Protein AF-M1Z289-F1 (afdb_monomer_lite)

InterPro domains:
  IPR016989 ATP synthase protein I, alphaproteobacterial [PIRSF032126] (6-85)
  IPR032820 Putative F0F1-ATPase subunit, Ca2+/Mg2+ transporter [PF09527] (12-64)

Organism: Nitrospina gracilis (strain 3/211) (NCBI:txid1266370)

Foldseek 3Di:
DPPPPVVVVVVVLVVVLVVLLVVLLVVLQVVQVVVCVVVVHDSPSNVVSNVRSNVVSVVVSVVVVVVVVVCVPPPNPPPPPPPVPDPPCDPPPPPPDD

Radius of gyration: 26.15 Å; chains: 1; bounding box: 38×27×91 Å

Secondary structure (DSSP, 8-state):
---SHHHHHHHHHHHHHHHHHHHHHHHHHHHHHHHHHHHT--THHHHHHHHHHHHHHHHHHHHHHHHHHHTTSTT----------S---PPP-TTS--

Sequence (98 aa):
MKSGSSLRQGLSYAFRLGTELTVATLIGALMGYALDHFLETDPWFLAVGVLFGGAAGVLNVYRTAMNMEQDWGPDAPEGKNDNKTDLDDGPPDPNRDD

pLDDT: mean 81.09, std 16.42, range [48.69, 98.12]

Structure (mmCIF, N/CA/C/O backbone):
data_AF-M1Z289-F1
#
_entry.id   AF-M1Z289-F1
#
loop_
_atom_site.group_PDB
_atom_site.id
_atom_site.type_symbol
_atom_site.label_atom_id
_atom_site.label_alt_id
_atom_site.label_comp_id
_atom_site.label_asym_id
_atom_site.label_entity_id
_atom_site.label_seq_id
_atom_site.pdbx_PDB_ins_code
_atom_site.Cartn_x
_atom_site.Cartn_y
_atom_site.Cartn_z
_atom_site.occupancy
_atom_site.B_iso_or_equiv
_atom_site.auth_seq_id
_atom_site.auth_comp_id
_atom_site.auth_asym_id
_atom_site.auth_atom_id
_atom_site.pdbx_PDB_model_num
ATOM 1 N N . MET A 1 1 ? 13.671 2.279 -37.398 1.00 49.84 1 MET A N 1
ATOM 2 C CA . MET A 1 1 ? 13.062 3.027 -36.271 1.00 49.84 1 MET A CA 1
ATOM 3 C C . MET A 1 1 ? 12.656 2.022 -35.193 1.00 49.84 1 MET A C 1
ATOM 5 O O . MET A 1 1 ? 11.765 1.230 -35.453 1.00 49.84 1 MET A O 1
ATOM 9 N N . LYS A 1 2 ? 13.345 1.962 -34.041 1.00 53.12 2 LYS A N 1
ATOM 10 C CA . LYS A 1 2 ? 13.138 0.927 -32.994 1.00 53.12 2 LYS A CA 1
ATOM 11 C C . LYS A 1 2 ? 12.929 1.508 -31.579 1.00 53.12 2 LYS A C 1
ATOM 13 O O . LYS A 1 2 ? 13.146 0.825 -30.591 1.00 53.12 2 LYS A O 1
ATOM 18 N N . SER A 1 3 ? 12.489 2.765 -31.476 1.00 61.03 3 SER A N 1
ATOM 19 C CA . SER A 1 3 ? 12.461 3.505 -30.198 1.00 61.03 3 SER A CA 1
ATOM 20 C C . SER A 1 3 ? 11.090 3.561 -29.506 1.00 61.03 3 SER A C 1
ATOM 22 O O . SER A 1 3 ? 10.986 4.083 -28.403 1.00 61.03 3 SER A O 1
ATOM 24 N N . GLY A 1 4 ? 10.025 3.040 -30.129 1.00 67.44 4 GLY A N 1
ATOM 25 C CA . GLY A 1 4 ? 8.663 3.097 -29.576 1.00 67.44 4 GLY A CA 1
ATOM 26 C C . GLY A 1 4 ? 8.255 1.896 -28.714 1.00 67.44 4 GLY A C 1
ATOM 27 O O . GLY A 1 4 ? 7.362 2.027 -27.881 1.00 67.44 4 GLY A O 1
ATOM 28 N N . SER A 1 5 ? 8.882 0.731 -28.899 1.00 73.38 5 SER A N 1
ATOM 29 C CA . SER A 1 5 ? 8.507 -0.511 -28.208 1.00 73.38 5 SER A CA 1
ATOM 30 C C . SER A 1 5 ? 9.136 -0.629 -26.820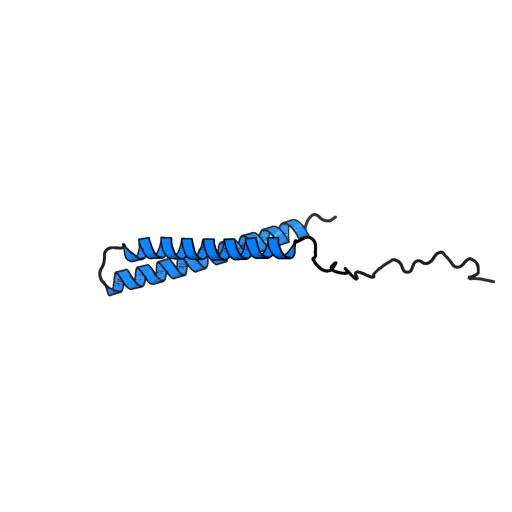 1.00 73.38 5 SER A C 1
ATOM 32 O O . SER A 1 5 ? 8.426 -0.936 -25.869 1.00 73.38 5 SER A O 1
ATOM 34 N N . SER A 1 6 ? 10.422 -0.300 -26.668 1.00 79.94 6 SER A N 1
ATOM 35 C CA . SER A 1 6 ? 11.133 -0.362 -25.380 1.00 79.94 6 SER A CA 1
ATOM 36 C C . SER A 1 6 ? 10.538 0.576 -24.327 1.00 79.94 6 SER A C 1
ATOM 38 O O . SER A 1 6 ? 10.376 0.187 -23.173 1.00 79.94 6 SER A O 1
ATOM 40 N N . LEU A 1 7 ? 10.131 1.783 -24.734 1.00 86.06 7 LEU A N 1
ATOM 41 C CA . LEU A 1 7 ? 9.445 2.736 -23.858 1.00 86.06 7 LEU A CA 1
ATOM 42 C C . LEU A 1 7 ? 8.068 2.227 -23.419 1.00 86.06 7 LEU A C 1
ATOM 44 O O . LEU A 1 7 ? 7.738 2.300 -22.239 1.00 86.06 7 LEU A O 1
ATOM 48 N N . ARG A 1 8 ? 7.269 1.676 -24.345 1.00 87.25 8 ARG A N 1
ATOM 49 C CA . ARG A 1 8 ? 5.951 1.097 -24.021 1.00 87.25 8 ARG A CA 1
ATOM 50 C C . ARG A 1 8 ? 6.080 -0.096 -23.079 1.00 87.25 8 ARG A C 1
ATOM 52 O O . ARG A 1 8 ? 5.287 -0.221 -22.151 1.00 87.25 8 ARG A O 1
ATOM 59 N N . GLN A 1 9 ? 7.090 -0.932 -23.293 1.00 86.44 9 GLN A N 1
ATOM 60 C CA . GLN A 1 9 ? 7.354 -2.112 -22.479 1.00 86.44 9 GLN A CA 1
ATOM 61 C C . GLN A 1 9 ? 7.804 -1.717 -21.063 1.00 86.44 9 GLN A C 1
ATOM 63 O O . GLN A 1 9 ? 7.189 -2.160 -20.094 1.00 86.44 9 GLN A O 1
ATOM 68 N N . GLY A 1 10 ? 8.755 -0.785 -20.927 1.00 87.94 10 GLY A N 1
ATOM 69 C CA . GLY A 1 10 ? 9.162 -0.243 -19.624 1.00 87.94 10 GLY A CA 1
ATOM 70 C C . GLY A 1 10 ? 8.023 0.463 -18.879 1.00 87.94 10 GLY A C 1
ATOM 71 O O . GLY A 1 10 ? 7.850 0.262 -17.679 1.00 87.94 10 GLY A O 1
ATOM 72 N N . LEU A 1 11 ? 7.188 1.223 -19.596 1.00 92.75 11 LEU A N 1
ATOM 73 C CA . LEU A 1 11 ? 6.027 1.896 -19.015 1.00 92.75 11 LEU A CA 1
ATOM 74 C C . LEU A 1 11 ? 4.975 0.893 -18.524 1.00 92.75 11 LEU A C 1
ATOM 76 O O . LEU A 1 11 ? 4.495 1.018 -17.402 1.00 92.75 11 LEU A O 1
ATOM 80 N N . SER A 1 12 ? 4.649 -0.125 -19.327 1.00 90.44 12 SER A N 1
ATOM 81 C CA . SER A 1 12 ? 3.700 -1.175 -18.931 1.00 90.44 12 SER A CA 1
ATOM 82 C C . SER A 1 12 ? 4.152 -1.912 -17.668 1.00 90.44 12 SER A C 1
ATOM 84 O O . SER A 1 12 ? 3.343 -2.196 -16.785 1.00 90.44 12 SER A O 1
ATOM 86 N N . TYR A 1 13 ? 5.460 -2.147 -17.547 1.00 89.25 13 TYR A N 1
ATOM 87 C CA . TYR A 1 13 ? 6.043 -2.808 -16.394 1.00 89.25 13 TYR A CA 1
ATOM 88 C C . TYR A 1 13 ? 5.987 -1.924 -15.146 1.00 89.25 13 TYR A C 1
ATOM 90 O O . TYR A 1 13 ? 5.483 -2.353 -14.110 1.00 89.25 13 TYR A O 1
ATOM 98 N N . ALA A 1 14 ? 6.403 -0.660 -15.262 1.00 91.12 14 ALA A N 1
ATOM 99 C CA . ALA A 1 14 ? 6.322 0.307 -14.170 1.00 91.12 14 ALA A CA 1
ATOM 100 C C . ALA A 1 14 ? 4.883 0.491 -13.661 1.00 91.12 14 ALA A C 1
ATOM 102 O O . ALA A 1 14 ? 4.659 0.500 -12.450 1.00 91.12 14 ALA A O 1
ATOM 103 N N . PHE A 1 15 ? 3.901 0.570 -14.568 1.00 94.75 15 PHE A N 1
ATOM 104 C CA . PHE A 1 15 ? 2.489 0.6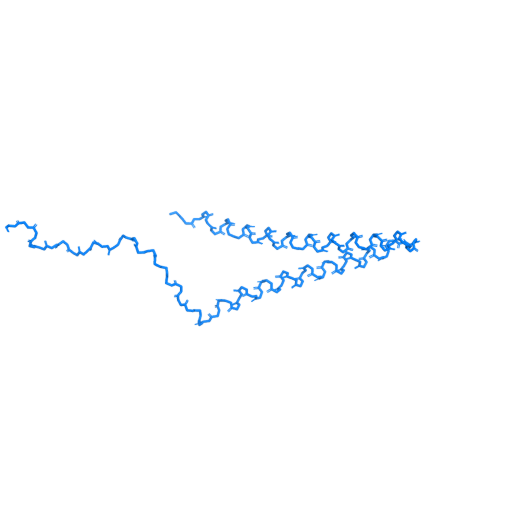26 -14.192 1.00 94.75 15 PHE A CA 1
ATOM 105 C C . PHE A 1 15 ? 2.068 -0.599 -13.400 1.00 94.75 15 PHE A C 1
ATOM 107 O O . PHE A 1 15 ? 1.469 -0.434 -12.343 1.00 94.75 15 PHE A O 1
ATOM 114 N N . ARG A 1 16 ? 2.415 -1.804 -13.870 1.00 91.38 16 ARG A N 1
ATOM 115 C CA . ARG A 1 16 ? 2.070 -3.047 -13.180 1.00 91.38 16 ARG A CA 1
ATOM 116 C C . ARG A 1 16 ? 2.623 -3.066 -11.755 1.00 91.38 16 ARG A C 1
ATOM 118 O O . ARG A 1 16 ? 1.848 -3.276 -10.822 1.00 91.38 16 ARG A O 1
ATOM 125 N N . LEU A 1 17 ? 3.918 -2.786 -11.589 1.00 92.50 17 LEU A N 1
ATOM 126 C CA . LEU A 1 17 ? 4.558 -2.738 -10.270 1.00 92.50 17 LEU A CA 1
ATOM 127 C C . LEU A 1 17 ? 3.903 -1.685 -9.362 1.00 92.50 17 LEU A C 1
ATOM 129 O O . LEU A 1 17 ? 3.624 -1.953 -8.193 1.00 92.50 17 LEU A O 1
ATOM 133 N N . GLY A 1 18 ? 3.596 -0.508 -9.915 1.00 93.69 18 GLY A N 1
ATOM 134 C CA . GLY A 1 18 ? 2.891 0.558 -9.206 1.00 93.69 18 GLY A CA 1
ATOM 135 C C . GLY A 1 18 ? 1.487 0.147 -8.758 1.00 93.69 18 GLY A C 1
ATOM 136 O O . GLY A 1 18 ? 1.110 0.395 -7.610 1.00 93.69 18 GLY A O 1
ATOM 137 N N . THR A 1 19 ? 0.713 -0.513 -9.625 1.00 95.88 19 THR A N 1
ATOM 138 C CA . THR A 1 19 ? -0.619 -1.026 -9.270 1.00 95.88 19 THR A CA 1
ATOM 139 C C . THR A 1 19 ? -0.561 -2.132 -8.231 1.00 95.88 19 THR A C 1
ATOM 141 O O . THR A 1 19 ? -1.383 -2.111 -7.325 1.00 95.88 19 THR A O 1
ATOM 144 N N . GLU A 1 20 ? 0.397 -3.058 -8.300 1.00 94.12 20 GLU A N 1
ATOM 145 C CA . GLU A 1 20 ? 0.528 -4.119 -7.292 1.00 94.12 20 GLU A CA 1
ATOM 146 C C . GLU A 1 20 ? 0.798 -3.523 -5.903 1.00 94.12 20 GLU A C 1
ATOM 148 O O . GLU A 1 20 ? 0.114 -3.872 -4.938 1.00 94.12 20 GLU A O 1
ATOM 153 N N . LEU A 1 21 ? 1.710 -2.550 -5.817 1.00 95.69 21 LEU A N 1
ATOM 154 C CA . LEU A 1 21 ? 1.980 -1.822 -4.577 1.00 95.69 21 LEU A CA 1
ATOM 155 C C . LEU A 1 21 ? 0.750 -1.041 -4.092 1.00 95.69 21 LEU A C 1
ATOM 157 O O . LEU A 1 21 ? 0.406 -1.094 -2.913 1.00 95.69 21 LEU A O 1
ATOM 161 N N . THR A 1 22 ? 0.069 -0.331 -4.994 1.00 96.62 22 THR A N 1
ATOM 162 C CA . THR A 1 22 ? -1.106 0.486 -4.653 1.00 96.62 22 THR A CA 1
ATOM 163 C C . THR A 1 22 ? -2.254 -0.387 -4.151 1.00 96.62 22 THR A C 1
ATOM 165 O O . THR A 1 22 ? -2.855 -0.076 -3.128 1.00 96.62 22 THR A O 1
ATOM 168 N N . VAL A 1 23 ? -2.536 -1.504 -4.826 1.00 97.38 23 VAL A N 1
ATOM 169 C CA . VAL A 1 23 ? -3.597 -2.443 -4.441 1.00 97.38 23 VAL A CA 1
ATOM 170 C C . VAL A 1 23 ? -3.280 -3.094 -3.095 1.00 97.38 23 VAL A C 1
ATOM 172 O O . VAL A 1 23 ? -4.153 -3.129 -2.230 1.00 97.38 23 VAL A O 1
ATOM 175 N N . ALA A 1 24 ? -2.043 -3.550 -2.874 1.00 96.50 24 ALA A N 1
ATOM 176 C CA . ALA A 1 24 ? -1.644 -4.147 -1.599 1.00 96.50 24 ALA A CA 1
ATOM 177 C C . ALA A 1 24 ? -1.772 -3.154 -0.430 1.00 96.50 24 ALA A C 1
ATOM 179 O O . ALA A 1 24 ? -2.351 -3.488 0.608 1.00 96.50 24 ALA A O 1
ATOM 180 N N . THR A 1 25 ? -1.309 -1.915 -0.616 1.00 97.06 25 THR A N 1
ATOM 181 C CA . THR A 1 25 ? -1.443 -0.847 0.384 1.00 97.06 25 THR A CA 1
ATOM 182 C C . THR A 1 25 ? -2.905 -0.494 0.648 1.00 97.06 25 THR A C 1
ATOM 184 O O . THR A 1 25 ? -3.290 -0.363 1.807 1.00 97.06 25 THR A O 1
ATOM 187 N N . LEU A 1 26 ? -3.738 -0.377 -0.393 1.00 98.12 26 LEU A N 1
ATOM 188 C CA . LEU A 1 26 ? -5.166 -0.079 -0.241 1.00 98.12 26 LEU A CA 1
ATOM 189 C C . LEU A 1 26 ? -5.897 -1.177 0.532 1.00 98.12 26 LEU A C 1
ATOM 191 O O . LEU A 1 26 ? -6.667 -0.866 1.434 1.00 98.12 26 LEU A O 1
ATOM 195 N N . ILE A 1 27 ? -5.636 -2.451 0.229 1.00 97.50 27 ILE A N 1
ATOM 196 C CA . ILE A 1 27 ? -6.236 -3.574 0.963 1.00 97.50 27 ILE A CA 1
ATOM 197 C C . ILE A 1 27 ? -5.799 -3.544 2.433 1.00 97.50 27 ILE A C 1
ATOM 199 O O . ILE A 1 27 ? -6.644 -3.677 3.317 1.00 97.50 27 ILE A O 1
ATOM 203 N N . GLY A 1 28 ? -4.510 -3.314 2.708 1.00 97.38 28 GLY A N 1
ATOM 204 C CA . GLY A 1 28 ? -3.996 -3.188 4.075 1.00 97.38 28 GLY A CA 1
ATOM 205 C C . GLY A 1 28 ? -4.615 -2.015 4.842 1.00 97.38 28 GLY A C 1
ATOM 206 O O . GLY A 1 28 ? -5.004 -2.173 5.998 1.00 97.38 28 GLY A O 1
ATOM 207 N N . ALA A 1 29 ? -4.778 -0.865 4.184 1.00 97.62 29 ALA A N 1
ATOM 208 C CA . ALA A 1 29 ? -5.417 0.317 4.755 1.00 97.62 29 ALA A CA 1
ATOM 209 C C . ALA A 1 29 ? -6.904 0.086 5.054 1.00 97.62 29 ALA A C 1
ATOM 211 O O . ALA A 1 29 ? -7.362 0.414 6.143 1.00 97.62 29 ALA A O 1
ATOM 212 N N . LEU A 1 30 ? -7.651 -0.508 4.116 1.00 97.75 30 LEU A N 1
ATOM 213 C CA . LEU A 1 30 ? -9.069 -0.832 4.299 1.00 97.75 30 LEU A CA 1
ATOM 214 C C . LEU A 1 30 ? -9.269 -1.856 5.417 1.00 97.75 30 LEU A C 1
ATOM 216 O O . LEU A 1 30 ? -10.168 -1.699 6.238 1.00 97.75 30 LEU A O 1
ATOM 220 N N . MET A 1 31 ? -8.413 -2.878 5.473 1.00 97.25 31 MET A N 1
ATOM 221 C CA . MET A 1 31 ? -8.433 -3.875 6.540 1.00 97.25 31 MET A CA 1
ATOM 222 C C . MET A 1 31 ? -8.118 -3.240 7.900 1.00 97.25 31 MET A C 1
ATOM 224 O O . MET A 1 31 ? -8.842 -3.483 8.862 1.00 97.25 31 MET A O 1
ATOM 228 N N . GLY A 1 32 ? -7.080 -2.402 7.976 1.00 96.00 32 GLY A N 1
ATOM 229 C CA . GLY A 1 32 ? -6.711 -1.685 9.196 1.00 96.00 32 GLY A CA 1
ATOM 230 C C . GLY A 1 32 ? -7.798 -0.715 9.662 1.00 96.00 32 GLY A C 1
ATOM 231 O O . GLY A 1 32 ? -8.141 -0.707 10.837 1.00 96.00 32 GLY A O 1
ATOM 232 N N . TYR A 1 33 ? -8.416 0.017 8.733 1.00 96.44 33 TYR A N 1
ATOM 233 C CA . TYR A 1 33 ? -9.550 0.897 9.017 1.00 96.44 33 TYR A CA 1
ATOM 234 C C . TYR A 1 33 ? -10.770 0.130 9.540 1.00 96.44 33 TYR A C 1
ATOM 236 O O . TYR A 1 33 ? -11.406 0.559 10.500 1.00 96.44 33 TYR A O 1
ATOM 244 N N . ALA A 1 34 ? -11.096 -1.016 8.932 1.00 95.56 34 ALA A N 1
ATOM 245 C CA . ALA A 1 34 ? -12.184 -1.859 9.413 1.00 95.56 34 ALA A CA 1
ATOM 246 C C . ALA A 1 34 ? -11.909 -2.334 10.847 1.00 95.56 34 ALA A C 1
ATOM 248 O O . ALA A 1 34 ? -12.788 -2.231 11.696 1.00 95.56 34 ALA A O 1
ATOM 249 N N . LEU A 1 35 ? -10.686 -2.793 11.134 1.00 94.44 35 LEU A N 1
ATOM 250 C CA . LEU A 1 35 ? -10.267 -3.205 12.478 1.00 94.44 35 LEU A CA 1
ATOM 251 C C . LEU A 1 35 ? -10.381 -2.069 13.497 1.00 94.44 35 LEU A C 1
ATOM 253 O O . LEU A 1 35 ? -10.955 -2.287 14.561 1.00 94.44 35 LEU A O 1
ATOM 257 N N . ASP A 1 36 ? -9.906 -0.870 13.152 1.00 93.50 36 ASP A N 1
ATOM 258 C CA . ASP A 1 36 ? -10.029 0.300 14.026 1.00 93.50 36 ASP A CA 1
ATOM 259 C C . ASP A 1 36 ? -11.500 0.621 14.329 1.00 93.50 36 ASP A C 1
ATOM 261 O O . ASP A 1 36 ? -11.854 0.904 15.472 1.00 93.50 36 ASP A O 1
ATOM 265 N N . HIS A 1 37 ? -12.386 0.506 13.332 1.00 93.12 37 HIS A N 1
ATOM 266 C CA . HIS A 1 37 ? -13.816 0.758 13.518 1.00 93.12 37 HIS A CA 1
ATOM 267 C C . HIS A 1 37 ? -14.517 -0.317 14.360 1.00 93.12 37 HIS A C 1
ATOM 269 O O . HIS A 1 37 ? -15.379 0.007 15.171 1.00 93.12 37 HIS A O 1
ATOM 275 N N . PHE A 1 38 ? -14.149 -1.591 14.194 1.00 94.38 38 PHE A N 1
ATOM 276 C CA . PHE A 1 38 ? -14.727 -2.690 14.974 1.00 94.38 38 PHE A CA 1
ATOM 277 C C . PHE A 1 38 ? -14.277 -2.689 16.437 1.00 94.38 38 PHE A C 1
ATOM 279 O O . PHE A 1 38 ? -15.027 -3.147 17.297 1.00 94.38 38 PHE A O 1
ATOM 286 N N . LEU A 1 39 ? -13.059 -2.220 16.714 1.00 93.25 39 LEU A N 1
ATOM 287 C CA . LEU A 1 39 ? -12.470 -2.218 18.055 1.00 93.25 39 LEU A CA 1
ATOM 288 C C . LEU A 1 39 ? -12.579 -0.858 18.760 1.00 93.25 39 LEU A C 1
ATOM 290 O O . LEU A 1 39 ? -12.102 -0.740 19.887 1.00 93.25 39 LEU A O 1
ATOM 294 N N . GLU A 1 40 ? -13.184 0.144 18.107 1.00 89.38 40 GLU A N 1
ATOM 295 C CA . GLU A 1 40 ? -13.229 1.544 18.559 1.00 89.38 40 GLU A CA 1
ATOM 296 C C . GLU A 1 40 ? -11.842 2.069 18.974 1.00 89.38 40 GLU A C 1
ATOM 298 O O . GLU A 1 40 ? -11.703 2.857 19.912 1.00 89.38 40 GLU A O 1
ATOM 303 N N . THR A 1 41 ? -10.791 1.611 18.288 1.00 89.12 41 THR A N 1
ATOM 304 C CA . THR A 1 41 ? -9.426 2.051 18.563 1.00 89.12 41 THR A CA 1
ATOM 305 C C . THR A 1 41 ? -9.102 3.323 17.799 1.00 89.12 41 THR A C 1
ATOM 307 O O . THR A 1 41 ? -9.560 3.550 16.678 1.00 89.12 41 THR A O 1
ATOM 310 N N . ASP A 1 42 ? -8.236 4.139 18.395 1.00 88.12 42 ASP A N 1
ATOM 311 C CA . ASP A 1 42 ? -7.478 5.153 17.664 1.00 88.12 42 ASP A CA 1
ATOM 312 C C . ASP A 1 42 ? -6.755 4.503 16.465 1.00 88.12 42 ASP A C 1
ATOM 314 O O . ASP A 1 42 ? -6.490 3.303 16.547 1.00 88.12 42 ASP A O 1
ATOM 318 N N . PRO A 1 43 ? -6.413 5.250 15.386 1.00 90.69 43 PRO A N 1
ATOM 319 C CA . PRO A 1 43 ? -6.032 4.728 14.058 1.00 90.69 43 PRO A CA 1
ATOM 320 C C . PRO A 1 43 ? -4.665 4.003 13.991 1.00 90.69 43 PRO A C 1
ATOM 322 O O . PRO A 1 43 ? -3.817 4.262 13.130 1.00 90.69 43 PRO A O 1
ATOM 325 N N . TRP A 1 44 ? -4.429 3.093 14.928 1.00 94.00 44 TRP A N 1
ATOM 326 C CA . TRP A 1 44 ? -3.237 2.288 15.109 1.00 94.00 44 TRP A CA 1
ATOM 327 C C . TRP A 1 44 ? -3.245 1.082 14.177 1.00 94.00 44 TRP A C 1
ATOM 329 O O . TRP A 1 44 ? -2.212 0.799 13.563 1.00 94.00 44 TRP A O 1
ATOM 339 N N . PHE A 1 45 ? -4.381 0.391 14.012 1.00 93.19 45 PHE A N 1
ATOM 340 C CA . PHE A 1 45 ? -4.452 -0.738 13.083 1.00 93.19 45 PHE A CA 1
ATOM 341 C C . PHE A 1 45 ? -4.416 -0.274 11.634 1.00 93.19 45 PHE A C 1
ATOM 343 O O . PHE A 1 45 ? -3.838 -0.973 10.805 1.00 93.19 45 PHE A O 1
ATOM 350 N N . LEU A 1 46 ? -4.927 0.915 11.317 1.00 94.81 46 LEU A N 1
ATOM 351 C CA . LEU A 1 46 ? -4.736 1.553 10.018 1.00 94.81 46 LEU A CA 1
ATOM 352 C C . LEU A 1 46 ? -3.254 1.828 9.756 1.00 94.81 46 LEU A C 1
ATOM 354 O O . LEU A 1 46 ? -2.756 1.456 8.694 1.00 94.81 46 LEU A O 1
ATOM 358 N N . ALA A 1 47 ? -2.528 2.416 10.714 1.00 96.25 47 ALA A N 1
ATOM 359 C CA . ALA A 1 47 ? -1.096 2.678 10.557 1.00 96.25 47 ALA A CA 1
ATOM 360 C C . ALA A 1 47 ? -0.305 1.379 10.317 1.00 96.25 47 ALA A C 1
ATOM 362 O O . ALA A 1 47 ? 0.462 1.281 9.357 1.00 96.25 47 ALA A O 1
ATOM 363 N N . VAL A 1 48 ? -0.541 0.351 11.138 1.00 96.62 48 VAL A N 1
ATOM 364 C CA . VAL A 1 48 ? 0.087 -0.969 10.973 1.00 96.62 48 VAL A CA 1
ATOM 365 C C . VAL A 1 48 ? -0.350 -1.635 9.665 1.00 96.62 48 VAL A C 1
ATOM 367 O O . VAL A 1 48 ? 0.483 -2.197 8.959 1.00 96.62 48 VAL A O 1
ATOM 370 N N . GLY A 1 49 ? -1.630 -1.542 9.307 1.00 96.75 49 GLY A N 1
ATOM 371 C CA . GLY A 1 49 ? -2.207 -2.125 8.097 1.00 96.75 49 GLY A CA 1
ATOM 372 C C . GLY A 1 49 ? -1.627 -1.527 6.817 1.00 96.75 49 GLY A C 1
ATOM 373 O O . GLY A 1 49 ? -1.315 -2.268 5.886 1.00 96.75 49 GLY A O 1
ATOM 374 N N . VAL A 1 50 ? -1.391 -0.213 6.786 1.00 97.31 50 VAL A N 1
ATOM 375 C CA . VAL A 1 50 ? -0.700 0.468 5.678 1.00 97.31 50 VAL A CA 1
ATOM 376 C C . VAL A 1 50 ? 0.749 -0.004 5.564 1.00 97.31 50 VAL A C 1
ATOM 378 O O . VAL A 1 50 ? 1.192 -0.331 4.463 1.00 97.31 50 VAL A O 1
ATOM 381 N N . LEU A 1 51 ? 1.483 -0.087 6.680 1.00 97.06 51 LEU A N 1
ATOM 382 C CA . LEU A 1 51 ? 2.868 -0.574 6.676 1.00 97.06 51 LEU A CA 1
ATOM 383 C C . LEU A 1 51 ? 2.952 -2.034 6.220 1.00 97.06 51 LEU A C 1
ATOM 385 O O . LEU A 1 51 ? 3.808 -2.380 5.408 1.00 97.06 51 LEU A O 1
ATOM 389 N N . PHE A 1 52 ? 2.040 -2.877 6.700 1.00 97.00 52 PHE A N 1
ATOM 390 C CA . PHE A 1 52 ? 1.960 -4.281 6.319 1.00 97.00 52 PHE A CA 1
ATOM 391 C C . PHE A 1 52 ? 1.585 -4.452 4.841 1.00 97.00 52 PHE A C 1
ATOM 393 O O . PHE A 1 52 ? 2.239 -5.211 4.128 1.00 97.00 52 PHE A O 1
ATOM 400 N N . GLY A 1 53 ? 0.586 -3.709 4.355 1.00 95.88 53 GLY A N 1
ATOM 401 C CA . GLY A 1 53 ? 0.191 -3.698 2.945 1.00 95.88 53 GLY 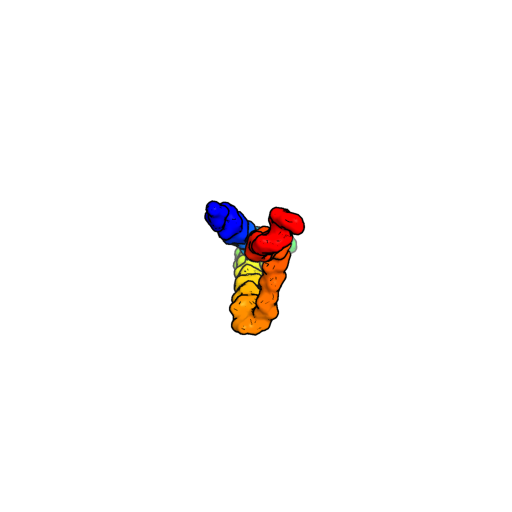A CA 1
ATOM 402 C C . GLY A 1 53 ? 1.317 -3.217 2.028 1.00 95.88 53 GLY A C 1
ATOM 403 O O . GLY A 1 53 ? 1.596 -3.849 1.010 1.00 95.88 53 GLY A O 1
ATOM 404 N N . GLY A 1 54 ? 2.032 -2.163 2.432 1.00 96.56 54 GLY A N 1
ATOM 405 C CA . GLY A 1 54 ? 3.214 -1.673 1.727 1.00 96.56 54 GLY A CA 1
ATOM 406 C C . GLY A 1 54 ? 4.347 -2.701 1.694 1.00 96.56 54 GLY A C 1
ATOM 407 O O . GLY A 1 54 ? 4.901 -2.965 0.629 1.00 96.56 54 GLY A O 1
ATOM 408 N N . ALA A 1 55 ? 4.655 -3.342 2.827 1.00 96.38 55 ALA A N 1
ATOM 409 C CA . ALA A 1 55 ? 5.665 -4.399 2.896 1.00 96.38 55 ALA A CA 1
ATOM 410 C C . ALA A 1 55 ? 5.300 -5.600 2.006 1.00 96.38 55 ALA A C 1
ATOM 412 O O . ALA A 1 55 ? 6.137 -6.072 1.237 1.00 96.38 55 ALA A O 1
ATOM 413 N N . ALA A 1 56 ? 4.044 -6.054 2.045 1.00 95.38 56 ALA A N 1
ATOM 414 C CA . ALA A 1 56 ? 3.546 -7.119 1.175 1.00 95.38 56 ALA A CA 1
ATOM 415 C C . ALA A 1 56 ? 3.626 -6.736 -0.315 1.00 95.38 56 ALA A C 1
ATOM 417 O O . ALA A 1 56 ? 4.061 -7.543 -1.138 1.00 95.38 56 ALA A O 1
ATOM 418 N N . GLY A 1 57 ? 3.267 -5.496 -0.662 1.00 94.12 57 GLY A N 1
ATOM 419 C CA . GLY A 1 57 ? 3.372 -4.972 -2.024 1.00 94.12 57 GLY A CA 1
ATOM 420 C C . GLY A 1 57 ? 4.814 -4.947 -2.535 1.00 94.12 57 GLY A C 1
ATOM 421 O O . GLY A 1 57 ? 5.088 -5.443 -3.627 1.00 94.12 57 GLY A O 1
ATOM 422 N N . VAL A 1 58 ? 5.756 -4.451 -1.726 1.00 95.38 58 VAL A N 1
ATOM 423 C CA . VAL A 1 58 ? 7.190 -4.445 -2.066 1.00 95.38 58 VAL A CA 1
ATOM 424 C C . VAL A 1 58 ? 7.725 -5.867 -2.239 1.00 95.38 58 VAL A C 1
ATOM 426 O O . VAL A 1 58 ? 8.459 -6.122 -3.191 1.00 95.38 58 VAL A O 1
ATOM 429 N N . LEU A 1 59 ? 7.331 -6.810 -1.379 1.00 94.00 59 LEU A N 1
ATOM 430 C CA . LEU A 1 59 ? 7.739 -8.214 -1.496 1.00 94.00 59 LEU A CA 1
ATOM 431 C C . LEU A 1 59 ? 7.219 -8.868 -2.790 1.00 94.00 59 LEU A C 1
ATOM 433 O O . LEU A 1 59 ? 7.960 -9.620 -3.427 1.00 94.00 59 LEU A O 1
ATOM 437 N N . ASN A 1 60 ? 5.988 -8.559 -3.216 1.00 91.38 60 ASN A N 1
ATOM 438 C CA . ASN A 1 60 ? 5.434 -9.049 -4.487 1.00 91.38 60 ASN A CA 1
ATOM 439 C C . ASN A 1 60 ? 6.166 -8.470 -5.704 1.00 91.38 60 ASN A C 1
ATOM 441 O O . ASN A 1 60 ? 6.521 -9.209 -6.627 1.00 91.38 60 ASN A O 1
ATOM 445 N N . VAL A 1 61 ? 6.443 -7.165 -5.682 1.00 90.25 61 VAL A N 1
ATOM 446 C CA . VAL A 1 61 ? 7.216 -6.480 -6.726 1.00 90.25 61 VAL A CA 1
ATOM 447 C C . VAL A 1 61 ? 8.631 -7.050 -6.815 1.00 90.25 61 VAL A C 1
ATOM 449 O O . VAL A 1 61 ? 9.093 -7.384 -7.905 1.00 90.25 61 VAL A O 1
ATOM 452 N N . TYR A 1 62 ? 9.299 -7.222 -5.672 1.00 91.06 62 TYR A N 1
ATOM 453 C CA . TYR A 1 62 ? 10.645 -7.783 -5.600 1.00 91.06 62 TYR A CA 1
ATOM 454 C C . TYR A 1 62 ? 10.701 -9.210 -6.155 1.00 91.06 62 TYR A C 1
ATOM 456 O O . TYR A 1 62 ? 11.571 -9.518 -6.965 1.00 91.06 62 TYR A O 1
ATOM 464 N N . ARG A 1 63 ? 9.731 -10.066 -5.803 1.00 87.06 63 ARG A N 1
ATOM 465 C CA . ARG A 1 63 ? 9.618 -11.418 -6.371 1.00 87.06 63 ARG A CA 1
ATOM 466 C C . ARG A 1 63 ? 9.439 -11.383 -7.888 1.00 87.06 63 ARG A C 1
ATOM 468 O O . ARG A 1 63 ? 10.076 -12.156 -8.593 1.00 87.06 63 ARG A O 1
ATOM 475 N N . THR A 1 64 ? 8.591 -10.489 -8.390 1.00 86.75 64 THR A N 1
ATOM 476 C CA . THR A 1 64 ? 8.374 -10.337 -9.835 1.00 86.75 64 THR A CA 1
ATOM 477 C C . THR A 1 64 ? 9.656 -9.903 -10.545 1.00 86.75 64 THR A C 1
ATOM 479 O O . THR A 1 64 ? 9.991 -10.474 -11.578 1.00 86.75 64 THR A O 1
ATOM 482 N N . ALA A 1 65 ? 10.406 -8.962 -9.967 1.00 86.06 65 ALA A N 1
ATOM 483 C CA . ALA A 1 65 ? 11.686 -8.520 -10.513 1.00 86.06 65 ALA A CA 1
ATOM 484 C C . ALA A 1 65 ? 12.747 -9.637 -10.512 1.00 86.06 65 ALA A C 1
ATOM 486 O O . ALA A 1 65 ? 13.404 -9.847 -11.526 1.00 86.06 65 ALA A O 1
ATOM 487 N N . MET A 1 66 ? 12.860 -10.396 -9.418 1.00 84.81 66 MET A N 1
ATOM 488 C CA . MET A 1 66 ? 13.801 -11.519 -9.294 1.00 84.81 66 MET A CA 1
ATOM 489 C C . MET A 1 66 ? 13.511 -12.640 -10.306 1.00 84.81 66 MET A C 1
ATOM 491 O O . MET A 1 66 ? 14.426 -13.194 -10.909 1.00 84.81 66 MET A O 1
ATOM 495 N N . ASN A 1 67 ? 12.232 -12.955 -10.535 1.00 77.94 67 ASN A N 1
ATOM 496 C CA . ASN A 1 67 ? 11.838 -13.982 -11.503 1.00 77.94 67 ASN A CA 1
ATOM 497 C C . ASN A 1 67 ? 12.208 -13.593 -12.946 1.00 77.94 67 ASN A C 1
ATOM 499 O O . ASN A 1 67 ? 12.506 -14.464 -13.755 1.00 77.94 67 ASN A O 1
ATOM 503 N N . MET A 1 68 ? 12.220 -12.295 -13.270 1.00 70.31 68 MET A N 1
ATOM 504 C CA . MET A 1 68 ? 12.642 -11.814 -14.591 1.00 70.31 68 MET A CA 1
ATOM 505 C C . MET A 1 68 ? 14.153 -11.914 -14.812 1.00 70.31 68 MET A C 1
ATOM 507 O O . MET A 1 68 ? 14.591 -12.059 -15.949 1.00 70.31 68 MET A O 1
ATOM 511 N N . GLU A 1 69 ? 14.944 -11.833 -13.743 1.00 65.19 69 GLU A N 1
ATOM 512 C CA . GLU A 1 69 ? 16.394 -12.031 -13.801 1.00 65.19 69 GLU A CA 1
ATOM 513 C C . GLU A 1 69 ? 16.747 -13.516 -13.986 1.00 65.19 69 GLU A C 1
ATOM 515 O O . GLU A 1 69 ? 17.647 -13.841 -14.758 1.00 65.19 69 GLU A O 1
ATOM 520 N N . GLN A 1 70 ? 15.997 -14.427 -13.352 1.00 58.25 70 GLN A N 1
ATOM 521 C CA . GLN A 1 70 ? 16.194 -15.875 -13.497 1.00 58.25 70 GLN A CA 1
ATOM 522 C C . GLN A 1 70 ? 15.897 -16.402 -14.910 1.00 58.25 70 GLN A C 1
ATOM 524 O O . GLN A 1 70 ? 16.637 -17.260 -15.388 1.00 58.25 70 GLN A O 1
ATOM 529 N N . ASP A 1 71 ? 14.892 -15.858 -15.604 1.00 55.03 71 ASP A N 1
ATOM 530 C CA . ASP A 1 71 ? 14.604 -16.201 -17.010 1.00 55.03 71 ASP A CA 1
ATOM 531 C C . ASP A 1 71 ? 15.671 -15.680 -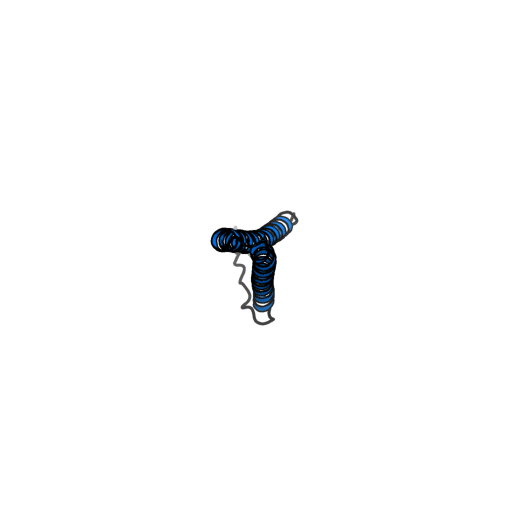17.997 1.00 55.03 71 ASP A C 1
ATOM 533 O O . ASP A 1 71 ? 15.700 -16.098 -19.154 1.00 55.03 71 ASP A O 1
ATOM 537 N N . TRP A 1 72 ? 16.572 -14.792 -17.554 1.00 56.75 72 TRP A N 1
ATOM 538 C CA . TRP A 1 72 ? 17.699 -14.276 -18.343 1.00 56.75 72 TRP A CA 1
ATOM 539 C C . TRP A 1 72 ? 19.045 -14.938 -17.989 1.00 56.75 72 TRP A C 1
ATOM 541 O O . TRP A 1 72 ? 20.104 -14.438 -18.380 1.00 56.75 72 TRP A O 1
ATOM 551 N N . GLY A 1 73 ? 19.021 -16.061 -17.258 1.00 48.97 73 GLY A N 1
ATOM 552 C CA . GLY A 1 73 ? 20.193 -16.906 -17.018 1.00 48.97 73 GLY A CA 1
ATOM 553 C C . GLY A 1 73 ? 20.768 -17.503 -18.320 1.00 48.97 73 GLY A C 1
ATOM 554 O O . GLY A 1 73 ? 20.028 -17.671 -19.291 1.00 48.97 73 GLY A O 1
ATOM 555 N N . PRO A 1 74 ? 22.074 -17.837 -18.367 1.00 56.03 74 PRO A N 1
ATOM 556 C CA . PRO A 1 74 ? 22.834 -18.179 -19.585 1.00 56.03 74 PRO A CA 1
ATOM 557 C C . PRO A 1 74 ? 22.402 -19.459 -20.336 1.00 56.03 74 PRO A C 1
ATOM 559 O O . PRO A 1 74 ? 23.067 -19.846 -21.297 1.00 56.03 74 PRO A O 1
ATOM 562 N N . ASP A 1 75 ? 21.276 -20.071 -19.959 1.00 63.41 75 ASP A N 1
ATOM 563 C CA . ASP A 1 75 ? 20.786 -21.343 -20.494 1.00 63.41 75 ASP A CA 1
ATOM 564 C C . ASP A 1 75 ? 19.349 -21.246 -21.046 1.00 63.41 75 ASP A C 1
ATOM 566 O O . ASP A 1 75 ? 18.726 -22.271 -21.334 1.00 63.41 75 ASP A O 1
ATOM 570 N N . ALA A 1 76 ? 18.802 -20.034 -21.210 1.00 58.28 76 ALA A N 1
ATOM 571 C CA . ALA A 1 76 ? 17.512 -19.854 -21.870 1.00 58.28 76 ALA A CA 1
ATOM 572 C C . ALA A 1 76 ? 17.570 -20.503 -23.271 1.00 58.28 76 ALA A C 1
ATOM 574 O O . ALA A 1 76 ? 18.422 -20.103 -24.072 1.00 58.28 76 ALA A O 1
ATOM 575 N N . PRO A 1 77 ? 16.718 -21.505 -23.592 1.00 51.09 77 PRO A N 1
ATOM 576 C CA . PRO A 1 77 ? 16.680 -22.073 -24.929 1.00 51.09 77 PRO A CA 1
ATOM 577 C C . PRO A 1 77 ? 16.401 -20.923 -25.880 1.00 51.09 77 PRO A C 1
ATOM 579 O O . PRO A 1 77 ? 15.371 -20.257 -25.768 1.00 51.09 77 PRO A O 1
ATOM 582 N N . GLU A 1 78 ? 17.386 -20.669 -26.741 1.00 57.06 78 GLU A N 1
ATOM 583 C CA . GLU A 1 78 ? 17.408 -19.611 -27.734 1.00 57.06 78 GLU A CA 1
ATOM 584 C C . GLU A 1 78 ? 16.018 -19.520 -28.354 1.00 57.06 78 GLU A C 1
ATOM 586 O O . GLU A 1 78 ? 15.571 -20.424 -29.067 1.00 57.06 78 GLU A O 1
ATOM 591 N N . GLY A 1 79 ? 15.289 -18.471 -27.967 1.00 53.38 79 GLY A N 1
ATOM 592 C CA . GLY A 1 79 ? 13.973 -18.179 -28.490 1.00 53.38 79 GLY A CA 1
ATOM 593 C C . GLY A 1 79 ? 14.154 -17.936 -29.970 1.00 53.38 79 GLY A C 1
ATOM 594 O O . GLY A 1 79 ? 14.469 -16.818 -30.373 1.00 53.38 79 GLY A O 1
ATOM 595 N N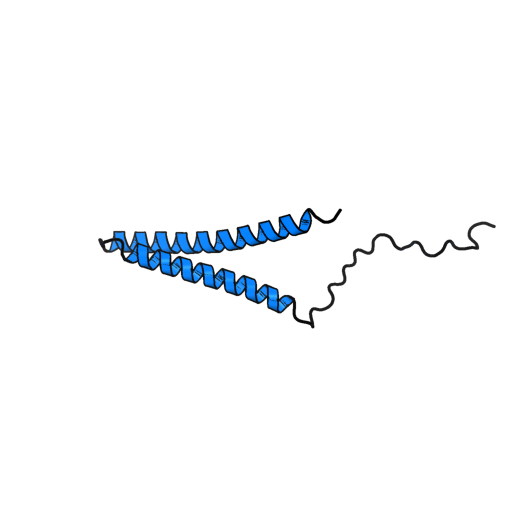 . LYS A 1 80 ? 14.013 -19.010 -30.749 1.00 48.69 80 LYS A N 1
ATOM 596 C CA . LYS A 1 80 ? 14.005 -19.016 -32.199 1.00 48.69 80 LYS A CA 1
ATOM 597 C C . LYS A 1 80 ? 12.889 -18.079 -32.620 1.00 48.69 80 LYS A C 1
ATOM 599 O O . LYS A 1 80 ? 11.728 -18.455 -32.712 1.00 48.69 80 LYS A O 1
ATOM 604 N N . ASN A 1 81 ? 13.283 -16.837 -32.820 1.00 54.50 81 ASN A N 1
ATOM 605 C CA . ASN A 1 81 ? 12.586 -15.800 -33.533 1.00 54.50 81 ASN A CA 1
ATOM 606 C C . ASN A 1 81 ? 12.507 -16.245 -34.991 1.00 54.50 81 ASN A C 1
ATOM 608 O O . ASN A 1 81 ? 13.269 -15.818 -35.854 1.00 54.50 81 ASN A O 1
ATOM 612 N N . ASP A 1 82 ? 11.549 -17.118 -35.265 1.00 59.75 82 ASP A N 1
ATOM 613 C CA . ASP A 1 82 ? 11.057 -17.440 -36.591 1.00 59.75 82 ASP A CA 1
ATOM 614 C C . ASP A 1 82 ? 10.247 -16.270 -37.169 1.00 59.75 82 ASP A C 1
ATOM 616 O O . ASP A 1 82 ? 9.185 -16.453 -37.755 1.00 59.75 82 ASP A O 1
ATOM 620 N N . ASN A 1 83 ? 10.817 -15.060 -37.139 1.00 56.97 83 ASN A N 1
ATOM 621 C CA . ASN A 1 83 ? 10.504 -14.077 -38.167 1.00 56.97 83 ASN A CA 1
ATOM 622 C C . ASN A 1 83 ? 11.199 -14.523 -39.459 1.00 56.97 83 ASN A C 1
ATOM 624 O O . ASN A 1 83 ? 12.165 -13.921 -39.924 1.00 56.97 83 ASN A O 1
ATOM 628 N N . LYS A 1 84 ? 10.724 -15.651 -39.990 1.00 58.25 84 LYS A N 1
ATOM 629 C CA . LYS A 1 84 ? 11.049 -16.175 -41.308 1.00 58.25 84 LYS A CA 1
ATOM 630 C C . LYS A 1 84 ? 10.193 -15.409 -42.313 1.00 58.25 84 LYS A C 1
ATOM 632 O O . LYS A 1 84 ? 9.293 -15.954 -42.940 1.00 58.25 84 LYS A O 1
ATOM 63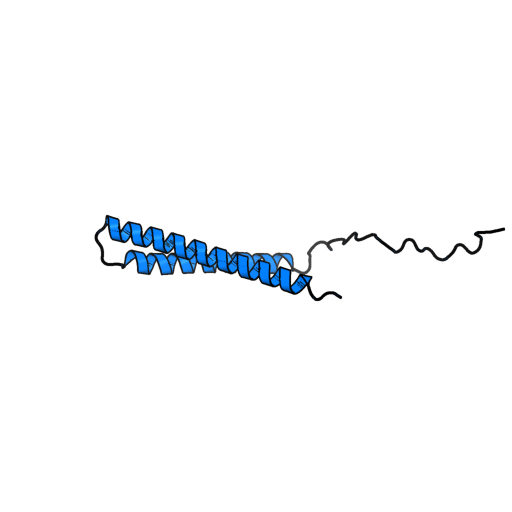7 N N . THR A 1 85 ? 10.447 -14.116 -42.388 1.00 60.03 85 THR A N 1
ATOM 638 C CA . THR A 1 85 ? 10.051 -13.286 -43.507 1.00 60.03 85 THR A CA 1
ATOM 639 C C . THR A 1 85 ? 11.363 -12.757 -44.079 1.00 60.03 85 THR A C 1
ATOM 641 O O . THR A 1 85 ? 12.235 -12.297 -43.342 1.00 60.03 85 THR A O 1
ATOM 644 N N . ASP A 1 86 ? 11.497 -12.855 -45.398 1.00 59.81 86 ASP A N 1
ATOM 645 C CA . ASP A 1 86 ? 12.317 -11.940 -46.200 1.00 59.81 86 ASP A CA 1
ATOM 646 C C . ASP A 1 86 ? 13.790 -12.294 -46.456 1.00 59.81 86 ASP A C 1
ATOM 648 O O . ASP A 1 86 ? 14.573 -11.395 -46.734 1.00 59.81 86 ASP A O 1
ATOM 652 N N . LEU A 1 87 ? 14.179 -13.573 -46.447 1.00 62.78 87 LEU A N 1
ATOM 653 C CA . LEU A 1 87 ? 15.403 -14.021 -47.137 1.00 62.78 87 LEU A CA 1
ATOM 654 C C . LEU A 1 87 ? 15.173 -15.377 -47.829 1.00 62.78 87 LEU A C 1
ATOM 656 O O . LEU A 1 87 ? 15.911 -16.334 -47.613 1.00 62.78 87 LEU A O 1
ATOM 660 N N . ASP A 1 88 ? 14.119 -15.454 -48.645 1.00 59.59 88 ASP A N 1
ATOM 661 C CA . ASP A 1 88 ? 14.062 -16.378 -49.791 1.00 59.59 88 ASP A CA 1
ATOM 662 C C . ASP A 1 88 ? 14.434 -15.618 -51.074 1.00 59.59 88 ASP A C 1
ATOM 664 O O . ASP A 1 88 ? 13.790 -15.734 -52.107 1.00 59.59 88 ASP A O 1
ATOM 668 N N . ASP A 1 89 ? 15.481 -14.797 -50.986 1.00 63.97 89 ASP A N 1
ATOM 669 C CA . ASP A 1 89 ? 16.214 -14.321 -52.154 1.00 63.97 89 ASP A CA 1
ATOM 670 C C . ASP A 1 89 ? 17.475 -15.181 -52.241 1.00 63.97 89 ASP A C 1
ATOM 672 O O . ASP A 1 89 ? 18.596 -14.753 -51.948 1.00 63.97 89 ASP A O 1
ATOM 676 N N . GLY A 1 90 ? 17.279 -16.456 -52.588 1.00 65.44 90 GLY A N 1
ATOM 677 C CA . GLY A 1 90 ? 18.368 -17.242 -53.152 1.00 65.44 90 GLY A CA 1
ATOM 678 C C . GLY A 1 90 ? 19.000 -16.453 -54.307 1.00 65.44 90 GLY A C 1
ATOM 679 O O . GLY A 1 90 ? 18.297 -15.685 -54.973 1.00 65.44 90 GLY A O 1
ATOM 680 N N . PRO A 1 91 ? 20.320 -16.582 -54.536 1.00 66.69 91 PRO A N 1
ATOM 681 C CA . PRO A 1 91 ? 20.978 -15.870 -55.624 1.00 66.69 91 PRO A CA 1
ATOM 682 C C . PRO A 1 91 ? 20.185 -16.089 -56.922 1.00 66.69 91 PRO A C 1
ATOM 684 O O . PRO A 1 91 ? 19.733 -17.218 -57.139 1.00 66.69 91 PRO A O 1
ATOM 687 N N . PRO A 1 92 ? 19.985 -15.045 -57.753 1.00 66.75 92 PRO A N 1
ATOM 688 C CA . PRO A 1 92 ? 19.266 -15.179 -59.013 1.00 66.75 92 PRO A CA 1
ATOM 689 C C . PRO A 1 92 ? 19.800 -16.395 -59.761 1.00 66.75 92 PRO A C 1
ATOM 691 O O . PRO A 1 92 ? 21.009 -16.478 -59.986 1.00 66.75 92 PRO A O 1
ATOM 694 N N . ASP A 1 93 ? 18.922 -17.354 -60.065 1.00 66.38 93 ASP A N 1
ATOM 695 C CA . ASP A 1 93 ? 19.308 -18.546 -60.813 1.00 66.38 93 ASP A CA 1
ATOM 696 C C . ASP A 1 93 ? 19.879 -18.076 -62.157 1.00 66.38 93 ASP A C 1
ATOM 698 O O . ASP A 1 93 ? 19.139 -17.483 -62.951 1.00 66.38 93 ASP A O 1
ATOM 702 N N . PRO A 1 94 ? 21.184 -18.284 -62.414 1.00 68.56 94 PRO A N 1
ATOM 703 C CA . PRO A 1 94 ? 21.813 -17.812 -63.638 1.00 68.56 94 PRO A CA 1
ATOM 704 C C . PRO A 1 94 ? 21.261 -18.507 -64.891 1.00 68.56 94 PRO A C 1
ATOM 706 O O . PRO A 1 94 ? 21.606 -18.088 -65.989 1.00 68.56 94 PRO A O 1
ATOM 709 N N . ASN A 1 95 ? 20.414 -19.532 -64.739 1.00 69.12 95 ASN A N 1
ATOM 710 C CA . ASN A 1 95 ? 19.799 -20.280 -65.835 1.00 69.12 95 ASN A CA 1
ATOM 711 C C . ASN A 1 95 ? 18.289 -20.020 -65.962 1.00 69.12 95 ASN A C 1
ATOM 713 O O . ASN A 1 95 ? 17.561 -20.833 -66.531 1.00 69.12 95 ASN A O 1
ATOM 717 N N . ARG A 1 96 ? 17.786 -18.912 -65.405 1.00 72.62 96 ARG A N 1
ATOM 718 C CA . ARG A 1 96 ? 16.382 -18.514 -65.547 1.00 72.62 96 ARG A CA 1
ATOM 719 C C . ARG A 1 96 ? 16.229 -17.526 -66.703 1.00 72.62 96 ARG A C 1
ATOM 721 O O . ARG A 1 96 ? 16.149 -16.324 -66.471 1.00 72.62 96 ARG A O 1
ATOM 728 N N . ASP A 1 97 ? 16.276 -18.087 -67.912 1.00 65.19 97 ASP A N 1
ATOM 729 C CA . ASP A 1 97 ? 15.604 -17.683 -69.163 1.00 65.19 97 ASP A CA 1
ATOM 730 C C . ASP A 1 97 ? 16.511 -17.867 -70.403 1.00 65.19 97 ASP A C 1
ATOM 732 O O . ASP A 1 97 ? 17.042 -16.896 -70.951 1.00 65.19 97 ASP A O 1
ATOM 736 N N . ASP A 1 98 ? 16.609 -19.123 -70.867 1.00 61.25 98 ASP A N 1
ATOM 737 C CA . ASP A 1 98 ? 16.764 -19.562 -72.267 1.00 61.25 98 ASP A CA 1
ATOM 738 C C . ASP A 1 98 ? 16.088 -20.929 -72.516 1.00 61.25 98 ASP A C 1
ATOM 740 O O . ASP A 1 98 ? 16.160 -21.825 -71.644 1.00 61.25 98 ASP A O 1
#